Protein AF-A0A940RY26-F1 (afdb_monomer)

Radius of gyration: 13.9 Å; Cα contacts (8 Å, |Δi|>4): 30; chains: 1; bounding box: 34×24×30 Å

Mean predicted aligned error: 9.5 Å

Organism: NCBI:txid2798581

Foldseek 3Di:
DDDPVAPQVVLVVVLVDPCVPDDPVVVVVSSPDDPVRSVVVSVVVVVVVVPDPDPPDPPDDDDDDDD

Secondary structure (DSSP, 8-state):
----S-HHHHHHHHTT--GGGS-HHHHHHHHT--HHHHHHHHHHHHHHHHH-S--------------

InterPro domains:
  IPR054632 Aroma-sacti cluster domain [NF045560] (9-58)

Structure (mmCIF, N/CA/C/O backbone):
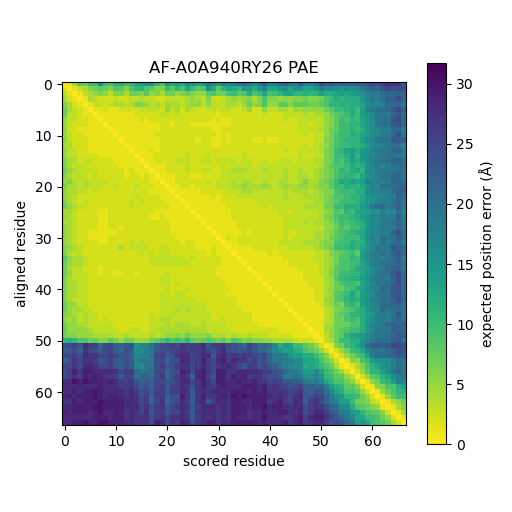data_AF-A0A940RY26-F1
#
_entry.id   AF-A0A940RY26-F1
#
loop_
_atom_site.group_PDB
_atom_site.id
_atom_site.type_symbol
_atom_site.label_atom_id
_atom_site.label_alt_id
_atom_site.label_comp_id
_atom_site.label_asym_id
_atom_site.label_entity_id
_a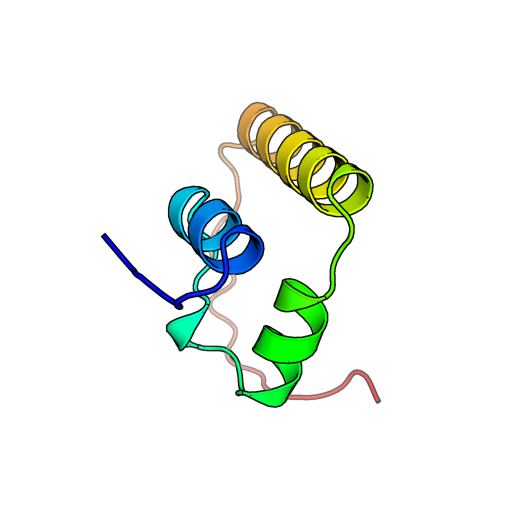tom_site.label_seq_id
_atom_site.pdbx_PDB_ins_code
_atom_site.Cartn_x
_atom_site.Cartn_y
_atom_site.Cartn_z
_atom_site.occupancy
_atom_site.B_iso_or_equiv
_atom_site.auth_seq_id
_atom_sit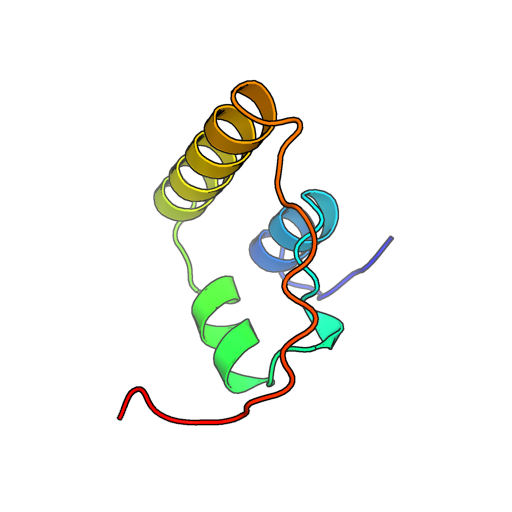e.auth_comp_id
_atom_site.auth_asym_id
_atom_site.auth_atom_id
_atom_site.pdbx_PDB_model_num
ATOM 1 N N . MET A 1 1 ? -4.986 -15.001 0.743 1.00 60.75 1 MET A N 1
ATOM 2 C CA . MET A 1 1 ? -5.627 -13.683 0.590 1.00 60.75 1 MET A CA 1
ATOM 3 C C . MET A 1 1 ? -5.496 -13.034 1.948 1.00 60.75 1 MET A C 1
ATOM 5 O O . MET A 1 1 ? -6.023 -13.607 2.892 1.00 60.75 1 MET A O 1
ATOM 9 N N . HIS A 1 2 ? -4.653 -12.010 2.085 1.00 73.62 2 HIS A N 1
ATOM 10 C CA . HIS A 1 2 ? -4.563 -11.300 3.358 1.00 73.62 2 HIS A CA 1
ATOM 11 C C . HIS A 1 2 ? -5.838 -10.477 3.526 1.00 73.62 2 HIS A C 1
ATOM 13 O O . HIS A 1 2 ? -6.249 -9.812 2.580 1.00 73.62 2 HIS A O 1
ATOM 19 N N . ASP A 1 3 ? -6.463 -10.611 4.689 1.00 84.06 3 ASP A N 1
ATOM 20 C CA . ASP A 1 3 ? -7.643 -9.860 5.099 1.00 84.06 3 ASP A CA 1
ATOM 21 C C . ASP A 1 3 ? -7.242 -9.098 6.362 1.00 84.06 3 ASP A C 1
ATOM 23 O O . ASP A 1 3 ? -6.958 -9.697 7.404 1.00 84.06 3 ASP A O 1
ATOM 27 N N . PHE A 1 4 ? -7.104 -7.784 6.222 1.00 85.38 4 PHE A N 1
ATOM 28 C CA . PHE A 1 4 ? -6.736 -6.863 7.292 1.00 85.38 4 PHE A CA 1
ATOM 29 C C . PHE A 1 4 ? -7.966 -6.185 7.908 1.00 85.38 4 PHE A C 1
ATOM 31 O O . PHE A 1 4 ? -7.813 -5.331 8.783 1.00 85.38 4 PHE A O 1
ATOM 38 N N . GLY A 1 5 ? -9.181 -6.507 7.447 1.00 89.75 5 GLY A N 1
ATOM 39 C CA . GLY A 1 5 ? -10.412 -5.814 7.834 1.00 89.75 5 GLY A CA 1
ATOM 40 C C . GLY A 1 5 ? -10.453 -4.329 7.441 1.00 89.75 5 GLY A C 1
ATOM 41 O O . GLY A 1 5 ? -11.349 -3.607 7.879 1.00 89.75 5 GLY A O 1
ATOM 42 N N . ASN A 1 6 ? -9.494 -3.862 6.632 1.00 93.44 6 ASN A N 1
ATOM 43 C CA . ASN A 1 6 ? -9.431 -2.508 6.097 1.00 93.44 6 ASN A CA 1
ATOM 44 C C . ASN A 1 6 ? -9.226 -2.590 4.572 1.00 93.44 6 ASN A C 1
ATOM 46 O O . ASN A 1 6 ? -8.183 -3.079 4.127 1.00 93.44 6 ASN A O 1
ATOM 50 N N . PRO A 1 7 ? -10.161 -2.051 3.767 1.00 93.00 7 PRO A N 1
ATOM 51 C CA . PRO A 1 7 ? -10.126 -2.190 2.313 1.00 93.00 7 PRO A CA 1
ATOM 52 C C . PRO A 1 7 ? -8.904 -1.527 1.660 1.00 93.00 7 PRO A C 1
ATOM 54 O O . PRO A 1 7 ? -8.476 -1.955 0.587 1.00 93.00 7 PRO A O 1
ATOM 57 N N . VAL A 1 8 ? -8.324 -0.497 2.284 1.00 95.56 8 VAL A N 1
ATOM 58 C CA . VAL A 1 8 ? -7.078 0.127 1.818 1.00 95.56 8 VAL A CA 1
ATOM 59 C C . VAL A 1 8 ? -5.911 -0.837 1.998 1.00 95.56 8 VAL A C 1
ATOM 61 O O . VAL A 1 8 ? -5.176 -1.099 1.046 1.00 95.56 8 VAL A O 1
ATOM 64 N N . LEU A 1 9 ? -5.773 -1.421 3.189 1.00 95.56 9 LEU A N 1
ATOM 65 C CA . LEU A 1 9 ? -4.704 -2.377 3.483 1.00 95.56 9 LEU A CA 1
ATOM 66 C C . LEU A 1 9 ? -4.821 -3.636 2.620 1.00 95.56 9 LEU A C 1
ATOM 68 O O . LEU A 1 9 ? -3.818 -4.100 2.082 1.00 95.56 9 LEU A O 1
ATOM 72 N N . ASP A 1 10 ? -6.035 -4.131 2.388 1.00 94.88 10 ASP A N 1
ATOM 73 C CA . ASP A 1 10 ? -6.260 -5.284 1.513 1.00 94.88 10 ASP A CA 1
ATOM 74 C C . ASP A 1 10 ? -5.823 -4.997 0.068 1.00 94.88 10 ASP A C 1
ATOM 76 O O . ASP A 1 10 ? -5.164 -5.828 -0.564 1.00 94.88 10 ASP A O 1
ATOM 80 N N . ARG A 1 11 ? -6.117 -3.796 -0.456 1.00 94.50 11 ARG A N 1
ATOM 81 C CA . ARG A 1 11 ? -5.665 -3.368 -1.794 1.00 94.50 11 ARG A CA 1
ATOM 82 C C . ARG A 1 11 ? -4.147 -3.249 -1.875 1.00 94.50 11 ARG A C 1
ATOM 84 O O . ARG A 1 11 ? -3.559 -3.700 -2.857 1.00 94.50 11 ARG A O 1
ATOM 91 N N . LEU A 1 12 ? -3.509 -2.666 -0.862 1.00 93.81 12 LEU A N 1
ATOM 92 C CA . LEU A 1 12 ? -2.051 -2.535 -0.810 1.00 93.81 12 LEU A CA 1
ATOM 93 C C . LEU A 1 12 ? -1.367 -3.909 -0.714 1.00 93.81 12 LEU A C 1
ATOM 95 O O . LEU A 1 12 ? -0.395 -4.165 -1.424 1.00 93.81 12 LEU A O 1
ATOM 99 N N . ALA A 1 13 ? -1.904 -4.826 0.090 1.00 93.88 13 ALA A N 1
ATOM 100 C CA . ALA A 1 13 ? -1.400 -6.193 0.184 1.00 93.88 13 ALA A CA 1
ATOM 101 C C . ALA A 1 13 ? -1.583 -6.975 -1.122 1.00 93.88 13 ALA A C 1
ATOM 103 O O . ALA A 1 13 ? -0.675 -7.690 -1.547 1.00 93.88 13 ALA A O 1
ATOM 104 N N . ALA A 1 14 ? -2.725 -6.813 -1.798 1.00 93.00 14 ALA A N 1
ATOM 105 C CA . ALA A 1 14 ? -2.964 -7.408 -3.113 1.00 93.00 14 ALA A CA 1
ATOM 106 C C . ALA A 1 14 ? -1.997 -6.871 -4.183 1.00 93.00 14 ALA A C 1
ATOM 108 O O . ALA A 1 14 ? -1.639 -7.600 -5.106 1.00 93.00 14 ALA A O 1
ATOM 109 N N . ALA A 1 15 ? -1.527 -5.630 -4.032 1.00 91.12 15 ALA A N 1
ATOM 110 C CA . ALA A 1 15 ? -0.484 -5.039 -4.866 1.00 91.12 15 ALA A CA 1
ATOM 111 C C . ALA A 1 15 ? 0.942 -5.505 -4.505 1.00 91.12 15 ALA A C 1
ATOM 113 O O . ALA A 1 15 ? 1.907 -5.049 -5.116 1.00 91.12 15 ALA A O 1
ATOM 114 N N . GLY A 1 16 ? 1.096 -6.410 -3.534 1.00 90.56 16 GLY A N 1
ATOM 115 C CA . GLY A 1 16 ? 2.378 -7.011 -3.166 1.00 90.56 16 GLY A CA 1
ATOM 116 C C . GLY A 1 16 ? 3.180 -6.232 -2.123 1.00 90.56 16 GLY A C 1
ATOM 117 O O . GLY A 1 16 ? 4.357 -6.534 -1.932 1.00 90.56 16 GLY A O 1
ATOM 118 N N . LEU A 1 17 ? 2.587 -5.247 -1.437 1.00 89.50 17 LEU A N 1
ATOM 119 C CA . LEU A 1 17 ? 3.256 -4.585 -0.314 1.00 89.50 17 LEU A CA 1
ATOM 120 C C . LEU A 1 17 ? 3.298 -5.537 0.903 1.00 89.50 17 LEU A C 1
ATOM 122 O O . LEU A 1 17 ? 2.255 -6.073 1.286 1.00 89.50 17 LEU A O 1
ATOM 126 N N . PRO A 1 18 ? 4.463 -5.741 1.552 1.00 89.81 18 PRO A N 1
ATOM 127 C CA . PRO A 1 18 ? 4.610 -6.675 2.669 1.00 89.81 18 PRO A CA 1
ATOM 128 C C . PRO A 1 18 ? 4.108 -6.063 3.986 1.00 89.81 18 PRO A C 1
ATOM 130 O O . PRO A 1 18 ? 4.890 -5.743 4.883 1.00 89.81 18 PRO A O 1
ATOM 133 N N . LEU A 1 19 ? 2.790 -5.890 4.113 1.00 93.12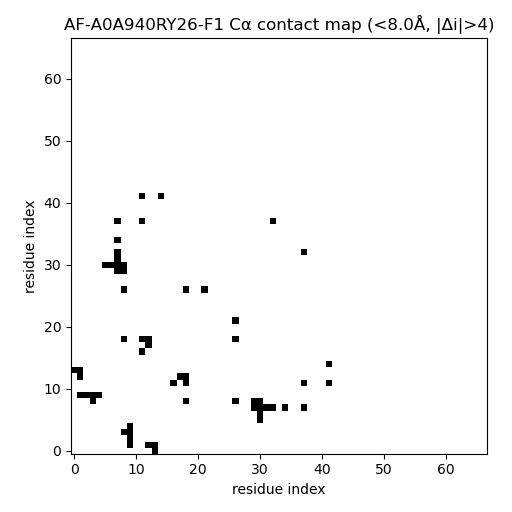 19 LEU A N 1
ATOM 134 C CA . LEU A 1 19 ? 2.176 -5.239 5.277 1.00 93.12 19 LEU A CA 1
ATOM 135 C C . LEU A 1 19 ? 2.450 -5.976 6.598 1.00 93.12 19 LEU A C 1
ATOM 137 O O . LEU A 1 19 ? 2.511 -5.343 7.653 1.00 93.12 19 LEU A O 1
ATOM 141 N N . ASP A 1 20 ? 2.692 -7.287 6.559 1.00 90.31 20 ASP A N 1
ATOM 142 C CA . ASP A 1 20 ? 3.012 -8.095 7.743 1.00 90.31 20 ASP A CA 1
ATOM 143 C C . ASP A 1 20 ? 4.335 -7.699 8.411 1.00 90.31 20 ASP A C 1
ATOM 145 O O . ASP A 1 20 ? 4.489 -7.875 9.619 1.00 90.31 20 ASP A O 1
ATOM 149 N N . ALA A 1 21 ? 5.267 -7.108 7.656 1.00 91.94 21 ALA A N 1
ATOM 150 C CA . ALA A 1 21 ? 6.543 -6.621 8.180 1.00 91.94 21 ALA A CA 1
ATOM 151 C C . ALA A 1 21 ? 6.439 -5.244 8.864 1.00 91.94 21 ALA A C 1
ATOM 153 O O . ALA A 1 21 ? 7.393 -4.806 9.505 1.00 91.94 21 ALA A O 1
ATOM 154 N N . LEU A 1 22 ? 5.302 -4.557 8.720 1.00 93.06 22 LEU A N 1
ATOM 155 C CA . LEU A 1 22 ? 5.067 -3.231 9.289 1.00 93.06 22 LEU A CA 1
ATOM 156 C C . LEU A 1 22 ? 4.529 -3.317 10.720 1.00 93.06 22 LEU A C 1
ATOM 158 O O . LEU A 1 22 ? 3.830 -4.269 11.075 1.00 93.06 22 LEU A O 1
ATOM 162 N N . SER A 1 23 ? 4.808 -2.297 11.533 1.00 94.50 23 SER A N 1
ATOM 163 C CA . SER A 1 23 ? 4.187 -2.152 12.853 1.00 94.50 23 SER A CA 1
ATOM 164 C C . SER A 1 23 ? 2.693 -1.821 12.736 1.00 94.50 23 SER A C 1
ATOM 166 O O . SER A 1 23 ? 2.203 -1.432 11.672 1.00 94.50 23 SER A O 1
ATOM 168 N N . ALA A 1 24 ? 1.949 -1.955 13.837 1.00 93.62 24 ALA A N 1
ATOM 169 C CA . ALA A 1 24 ? 0.529 -1.609 13.857 1.00 93.62 24 ALA A CA 1
ATOM 170 C C . ALA A 1 24 ? 0.298 -0.123 13.528 1.00 93.62 24 ALA A C 1
ATOM 172 O O . ALA A 1 24 ? -0.599 0.200 12.759 1.00 93.62 24 ALA A O 1
ATOM 173 N N . GLU A 1 25 ? 1.155 0.762 14.035 1.00 94.88 25 GLU A N 1
ATOM 174 C CA . GLU A 1 25 ? 1.096 2.207 13.799 1.00 94.88 25 GLU A CA 1
ATOM 175 C C . GLU A 1 25 ? 1.349 2.546 12.327 1.00 94.88 25 GLU A C 1
ATOM 177 O O . GLU A 1 25 ? 0.677 3.393 11.749 1.00 94.88 25 GLU A O 1
ATOM 182 N N . GLN A 1 26 ? 2.289 1.851 11.683 1.00 96.31 26 GLN A N 1
ATOM 183 C CA . GLN A 1 26 ? 2.552 2.028 10.254 1.00 96.31 26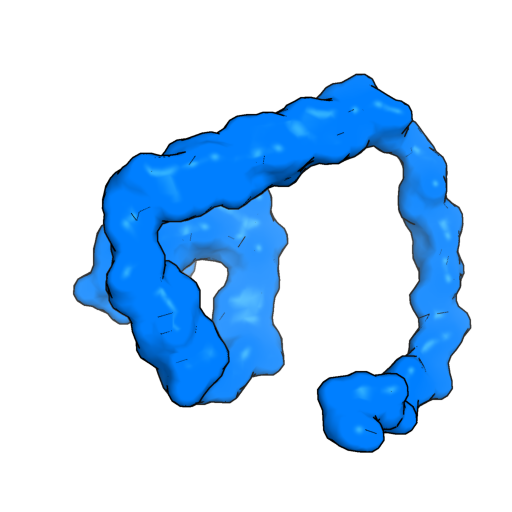 GLN A CA 1
ATOM 184 C C . GLN A 1 26 ? 1.371 1.556 9.398 1.00 96.31 26 GLN A C 1
ATO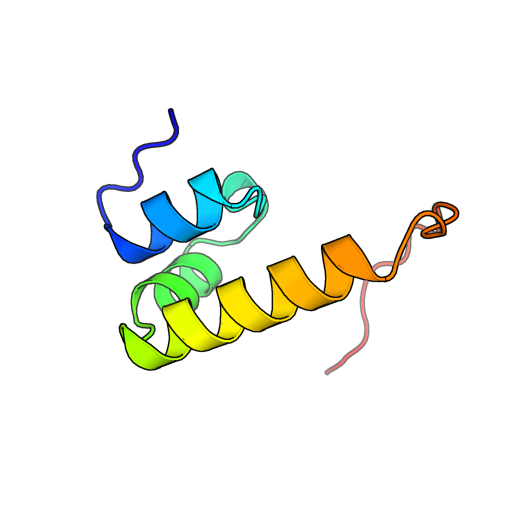M 186 O O . GLN A 1 26 ? 1.030 2.202 8.407 1.00 96.31 26 GLN A O 1
ATOM 191 N N . ARG A 1 27 ? 0.723 0.448 9.782 1.00 95.75 27 ARG A N 1
ATOM 192 C CA . ARG A 1 27 ? -0.502 -0.019 9.117 1.00 95.75 27 ARG A CA 1
ATOM 193 C C . ARG A 1 27 ? -1.662 0.946 9.323 1.00 95.75 27 ARG A C 1
ATOM 195 O O . ARG A 1 27 ? -2.445 1.113 8.401 1.00 95.75 27 ARG A O 1
ATOM 202 N N . ASP A 1 28 ? -1.758 1.599 10.476 1.00 96.00 28 ASP A N 1
ATOM 203 C CA . ASP A 1 28 ? -2.793 2.605 10.730 1.00 96.00 28 ASP A CA 1
ATOM 204 C C . ASP A 1 28 ? -2.627 3.823 9.808 1.00 96.00 28 ASP A C 1
ATOM 206 O O . ASP A 1 28 ? -3.574 4.235 9.141 1.00 96.00 28 ASP A O 1
ATOM 210 N N . VAL A 1 29 ? -1.389 4.312 9.648 1.00 96.00 29 VAL A N 1
ATOM 211 C CA . VAL A 1 29 ? -1.069 5.384 8.688 1.00 96.00 29 VAL A CA 1
ATOM 212 C C . VAL A 1 29 ? -1.496 4.995 7.273 1.00 96.00 29 VAL A C 1
ATOM 214 O O . VAL A 1 29 ? -2.234 5.740 6.631 1.00 96.00 29 VAL A O 1
ATOM 217 N N . LEU A 1 30 ? -1.093 3.813 6.797 1.00 95.19 30 LEU A N 1
ATOM 218 C CA . LEU A 1 30 ? -1.477 3.338 5.464 1.00 95.19 30 LEU A CA 1
ATOM 219 C C . LEU A 1 30 ? -2.990 3.115 5.335 1.00 95.19 30 LEU A C 1
ATOM 221 O O . LEU A 1 30 ? -3.568 3.409 4.296 1.00 95.19 30 LEU A O 1
ATOM 225 N N . GLY A 1 31 ? -3.642 2.621 6.385 1.00 95.88 31 GLY A N 1
ATOM 226 C CA . GLY A 1 31 ? -5.078 2.359 6.416 1.00 95.88 31 GLY A CA 1
ATOM 227 C C . GLY A 1 31 ? -5.937 3.623 6.463 1.00 95.88 31 GLY A C 1
ATOM 228 O O . GLY A 1 31 ? -7.133 3.536 6.185 1.00 95.88 31 GLY A O 1
ATOM 229 N N . SER A 1 32 ? -5.338 4.769 6.797 1.00 96.81 32 SER A N 1
ATOM 230 C CA . SER A 1 32 ? -5.978 6.090 6.815 1.00 96.81 32 SER A CA 1
ATOM 231 C C . SER A 1 32 ? -5.867 6.858 5.493 1.00 96.81 32 SER A C 1
ATOM 233 O O . SER A 1 32 ? -6.455 7.933 5.373 1.00 96.81 32 SER A O 1
ATOM 235 N N . MET A 1 33 ? -5.137 6.316 4.509 1.00 96.38 33 MET A N 1
ATOM 236 C CA . MET A 1 33 ? -4.975 6.946 3.199 1.00 96.38 33 MET A CA 1
ATOM 237 C C . MET A 1 33 ? -6.319 7.119 2.489 1.00 96.38 33 MET A C 1
ATOM 239 O O . MET A 1 33 ? -7.179 6.231 2.512 1.00 96.38 33 MET A O 1
ATOM 243 N N . SER A 1 34 ? -6.474 8.248 1.803 1.00 96.31 34 SER A N 1
ATOM 244 C CA . SER A 1 34 ? -7.626 8.494 0.943 1.00 96.31 34 SER A CA 1
ATOM 245 C C . SER A 1 34 ? -7.604 7.582 -0.286 1.00 96.31 34 SER A C 1
ATOM 247 O O . SER A 1 34 ? -6.575 7.014 -0.668 1.00 96.31 34 SER A O 1
ATOM 249 N N . GLU A 1 35 ? -8.749 7.451 -0.957 1.00 94.62 35 GLU A N 1
ATOM 250 C CA . GLU A 1 35 ? -8.821 6.662 -2.186 1.00 94.62 35 GLU A CA 1
ATOM 251 C C . GLU A 1 35 ? -7.899 7.226 -3.280 1.00 94.62 35 GLU A C 1
ATOM 253 O O . GLU A 1 35 ? -7.231 6.463 -3.982 1.00 94.62 35 GLU A O 1
ATOM 258 N N . GLU A 1 36 ? -7.806 8.551 -3.393 1.00 96.44 36 GLU A N 1
ATOM 259 C CA . GLU A 1 36 ? -6.927 9.233 -4.344 1.00 96.44 36 GLU A CA 1
ATOM 260 C C . GLU A 1 36 ? -5.450 8.939 -4.068 1.00 96.44 36 GLU A C 1
ATOM 262 O O . GLU A 1 36 ? -4.687 8.687 -5.004 1.00 96.44 36 GLU A O 1
ATOM 267 N N . GLU A 1 37 ? -5.045 8.926 -2.797 1.00 97.19 37 GLU A N 1
ATOM 268 C CA . GLU A 1 37 ? -3.675 8.605 -2.389 1.00 97.19 37 GLU A CA 1
ATOM 269 C C . GLU A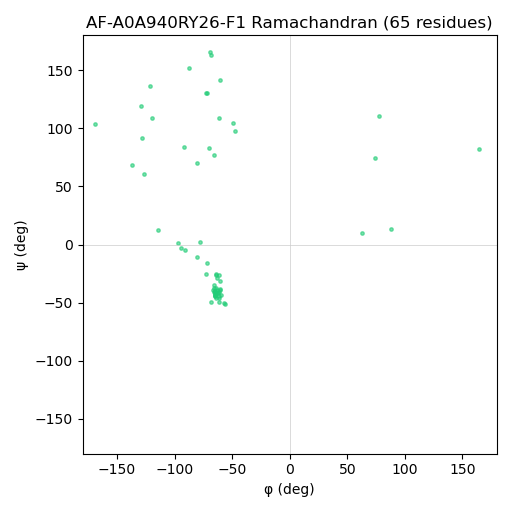 1 37 ? -3.321 7.150 -2.714 1.00 97.19 37 GLU A C 1
ATOM 271 O O . GLU A 1 37 ? -2.236 6.875 -3.232 1.00 97.19 37 GLU A O 1
ATOM 276 N N . VAL A 1 38 ? -4.249 6.215 -2.480 1.00 96.19 38 VAL A N 1
ATOM 277 C CA . VAL A 1 38 ? -4.071 4.797 -2.829 1.00 96.19 38 VAL A CA 1
ATOM 278 C C . VAL A 1 38 ? -3.943 4.624 -4.340 1.00 96.19 38 VAL A C 1
ATOM 280 O O . VAL A 1 38 ? -3.040 3.930 -4.808 1.00 96.19 38 VAL A O 1
ATOM 283 N N . VAL A 1 39 ? -4.814 5.266 -5.123 1.00 95.62 39 VAL A N 1
ATOM 284 C CA . VAL A 1 39 ? -4.762 5.212 -6.592 1.00 95.62 39 VAL A CA 1
ATOM 285 C C . VAL A 1 39 ? -3.447 5.787 -7.112 1.00 95.62 39 VAL A C 1
ATOM 287 O O . VAL A 1 39 ? -2.817 5.176 -7.977 1.00 95.62 39 VAL A O 1
ATOM 290 N N . LEU A 1 40 ? -3.004 6.924 -6.571 1.00 96.50 40 LEU A N 1
ATOM 291 C CA . LEU A 1 40 ? -1.735 7.537 -6.945 1.00 96.50 40 LEU A CA 1
ATOM 292 C C . LEU A 1 40 ? -0.555 6.610 -6.634 1.00 96.50 40 LEU A C 1
ATOM 294 O O . LEU A 1 40 ? 0.276 6.375 -7.511 1.00 96.50 40 LEU A O 1
ATOM 298 N N . LEU A 1 41 ? -0.492 6.059 -5.419 1.00 94.50 41 LEU A N 1
ATOM 299 C CA . LEU A 1 41 ? 0.597 5.179 -4.994 1.00 94.50 41 LEU A CA 1
ATOM 300 C C . LEU A 1 41 ? 0.675 3.914 -5.859 1.00 94.50 41 LEU A C 1
ATOM 302 O O . LEU A 1 41 ? 1.754 3.554 -6.330 1.00 94.50 41 LEU A O 1
ATOM 306 N N . LEU A 1 42 ? -0.464 3.266 -6.118 1.00 94.12 42 LEU A N 1
ATOM 307 C CA . LEU A 1 42 ? -0.523 2.083 -6.978 1.00 94.12 42 LEU A CA 1
ATOM 308 C C . LEU A 1 42 ? -0.176 2.412 -8.434 1.00 94.12 42 LEU A C 1
ATOM 310 O O . LEU A 1 42 ? 0.511 1.632 -9.090 1.00 94.12 42 LEU A O 1
ATOM 314 N N . GLY A 1 43 ? -0.593 3.579 -8.929 1.00 94.44 43 GLY A N 1
ATOM 315 C CA . GLY A 1 43 ? -0.226 4.053 -10.262 1.00 94.44 43 GLY A CA 1
ATOM 316 C C . GLY A 1 43 ? 1.274 4.315 -10.399 1.00 94.44 43 GLY A C 1
ATOM 317 O O . GLY A 1 43 ? 1.873 3.962 -11.413 1.00 94.44 43 GLY A O 1
ATOM 318 N N . LEU A 1 44 ? 1.906 4.892 -9.374 1.00 93.00 44 LEU A N 1
ATOM 319 C CA . LEU A 1 44 ? 3.360 5.049 -9.332 1.00 93.00 44 LEU A CA 1
ATOM 320 C C . LEU A 1 44 ? 4.066 3.695 -9.277 1.00 93.00 44 LEU A C 1
ATOM 322 O O . LEU A 1 44 ? 5.015 3.498 -10.030 1.00 93.00 44 LEU A O 1
ATOM 326 N N . LYS A 1 45 ? 3.585 2.754 -8.454 1.00 90.00 45 LYS A N 1
ATOM 327 C CA . LYS A 1 45 ? 4.125 1.391 -8.404 1.00 90.00 45 LYS A CA 1
ATOM 328 C C . LYS A 1 45 ? 4.072 0.709 -9.772 1.00 90.00 45 LYS A C 1
ATOM 330 O O . LYS A 1 45 ? 5.095 0.214 -10.218 1.00 90.00 45 LYS A O 1
ATOM 335 N N . ALA A 1 46 ? 2.925 0.727 -10.449 1.00 90.06 46 ALA A N 1
ATOM 336 C CA . ALA A 1 46 ? 2.785 0.111 -11.769 1.00 90.06 46 ALA A CA 1
ATOM 337 C C . ALA A 1 46 ? 3.756 0.724 -12.788 1.00 90.06 46 ALA A C 1
ATOM 339 O O . ALA A 1 46 ? 4.430 0.004 -13.514 1.00 90.06 46 ALA A O 1
ATOM 340 N N . ARG A 1 47 ? 3.892 2.056 -12.783 1.00 91.94 47 ARG A N 1
ATOM 341 C CA . ARG A 1 47 ? 4.861 2.747 -13.639 1.00 91.94 47 ARG A CA 1
ATOM 342 C C . ARG A 1 47 ? 6.292 2.337 -13.322 1.00 91.94 47 ARG A C 1
ATOM 344 O O . ARG A 1 47 ? 7.052 2.175 -14.257 1.00 91.94 47 ARG A O 1
ATOM 351 N N . LEU A 1 48 ? 6.659 2.190 -12.048 1.00 87.75 48 LEU A N 1
ATOM 352 C CA . LEU A 1 48 ? 7.989 1.719 -11.647 1.00 87.75 48 LEU A CA 1
ATOM 353 C C . LEU A 1 48 ? 8.231 0.269 -12.089 1.00 87.75 48 LEU A C 1
ATOM 355 O O . LEU A 1 48 ? 9.274 -0.014 -12.669 1.00 87.75 48 LEU A O 1
ATOM 359 N N . ASP A 1 49 ? 7.242 -0.608 -11.898 1.00 85.06 49 ASP A N 1
ATOM 360 C CA . ASP A 1 49 ? 7.289 -2.006 -12.340 1.00 85.06 49 ASP A CA 1
ATOM 361 C C . ASP A 1 49 ? 7.445 -2.114 -13.878 1.00 85.06 49 ASP A C 1
ATOM 363 O O . ASP A 1 49 ? 8.080 -3.042 -14.372 1.00 85.06 49 ASP A O 1
ATOM 367 N N . GLU A 1 50 ? 6.901 -1.163 -14.649 1.00 87.62 50 GLU A N 1
ATOM 368 C CA . GLU A 1 50 ? 7.045 -1.095 -16.114 1.00 87.62 50 GLU A CA 1
ATOM 369 C C . GLU A 1 50 ? 8.448 -0.671 -16.582 1.00 87.62 50 GLU A C 1
ATOM 371 O O . GLU A 1 50 ? 8.836 -1.011 -17.703 1.00 87.62 50 GLU A O 1
ATOM 376 N N . VAL A 1 51 ? 9.210 0.073 -15.766 1.00 83.12 51 VAL A N 1
ATOM 377 C CA . VAL A 1 51 ? 10.552 0.565 -16.141 1.00 83.12 51 VAL A CA 1
ATOM 378 C C . VAL A 1 51 ? 11.709 -0.333 -15.688 1.00 83.12 51 VAL A C 1
ATOM 380 O O . VAL A 1 51 ? 12.842 -0.033 -16.063 1.00 83.12 51 VAL A O 1
ATOM 383 N N . GLU A 1 52 ? 11.483 -1.434 -14.956 1.00 62.88 52 GLU A N 1
ATOM 384 C CA . GLU A 1 52 ? 12.586 -2.251 -14.413 1.00 62.88 52 GLU A CA 1
ATOM 385 C C . GLU A 1 52 ? 12.626 -3.726 -14.847 1.00 62.88 52 GLU A C 1
ATOM 387 O O . GLU A 1 52 ? 11.656 -4.473 -14.725 1.00 62.88 52 GLU A O 1
ATOM 392 N N . PRO A 1 53 ? 13.845 -4.190 -15.189 1.00 56.47 53 PRO A N 1
ATOM 393 C CA . PRO A 1 53 ? 14.351 -5.480 -14.739 1.00 56.47 53 PRO A CA 1
ATOM 394 C C . PRO A 1 53 ? 15.575 -5.383 -13.796 1.00 56.47 53 PRO A C 1
ATOM 396 O O . PRO A 1 53 ? 16.201 -6.409 -13.543 1.00 56.47 53 PRO A O 1
ATOM 399 N N . GLU A 1 54 ? 15.947 -4.217 -13.246 1.00 52.16 54 GLU A N 1
ATOM 400 C CA . GLU A 1 54 ? 17.227 -4.052 -12.520 1.00 52.16 54 GLU A CA 1
ATOM 401 C C . GLU A 1 54 ? 17.116 -3.470 -11.094 1.00 52.16 54 GLU A C 1
ATOM 403 O O . GLU A 1 54 ? 17.787 -2.499 -10.763 1.00 52.16 54 GLU A O 1
ATOM 408 N N . VAL A 1 55 ? 16.403 -4.137 -10.175 1.00 56.28 55 VAL A N 1
ATOM 409 C CA . VAL A 1 55 ? 16.849 -4.122 -8.764 1.00 56.28 55 VAL A CA 1
ATOM 410 C C . VAL A 1 55 ? 17.748 -5.326 -8.553 1.00 56.28 55 VAL A C 1
ATOM 412 O O . VAL A 1 55 ? 17.341 -6.399 -8.103 1.00 56.28 55 VAL A O 1
ATOM 415 N N . GLN A 1 56 ? 19.017 -5.141 -8.900 1.00 52.06 56 GLN A N 1
ATOM 416 C CA . GLN A 1 56 ? 20.090 -5.995 -8.424 1.00 52.06 56 GLN A CA 1
ATOM 417 C C . GLN A 1 56 ? 20.107 -5.855 -6.900 1.00 52.06 56 GLN A C 1
ATOM 419 O O . GLN A 1 56 ? 20.405 -4.786 -6.370 1.00 52.06 56 GLN A O 1
ATOM 424 N N . ALA A 1 57 ? 19.682 -6.910 -6.204 1.00 52.03 57 ALA A N 1
ATOM 425 C CA . ALA A 1 57 ? 19.497 -6.913 -4.763 1.00 52.03 57 ALA A CA 1
ATOM 426 C C . ALA A 1 57 ? 20.736 -6.357 -4.045 1.00 52.03 57 ALA A C 1
ATOM 428 O O . ALA A 1 57 ? 21.743 -7.050 -3.874 1.00 52.03 57 ALA A O 1
ATOM 429 N N . HIS A 1 58 ? 20.640 -5.122 -3.551 1.00 54.81 58 HIS A N 1
ATOM 430 C CA . HIS A 1 58 ? 21.480 -4.682 -2.453 1.00 54.81 58 HIS A CA 1
ATOM 431 C C . HIS A 1 58 ? 21.012 -5.426 -1.206 1.00 54.81 58 HIS A C 1
ATOM 433 O O . HIS A 1 58 ? 20.249 -4.932 -0.380 1.00 54.81 58 HIS A O 1
ATOM 439 N N . THR A 1 59 ? 21.508 -6.651 -1.074 1.00 48.47 59 THR A N 1
ATOM 440 C CA . THR A 1 59 ? 21.631 -7.331 0.209 1.00 48.47 59 THR A CA 1
ATOM 441 C C . THR A 1 59 ? 22.665 -6.545 1.017 1.00 48.47 59 THR A C 1
ATOM 443 O O . THR A 1 59 ? 23.832 -6.913 1.082 1.00 48.47 59 THR A O 1
ATOM 446 N N . SER A 1 60 ? 22.268 -5.403 1.575 1.00 43.34 60 SER A N 1
ATOM 447 C CA . SER A 1 60 ? 23.049 -4.719 2.599 1.00 43.34 60 SER A CA 1
ATOM 448 C C . SER A 1 60 ? 22.14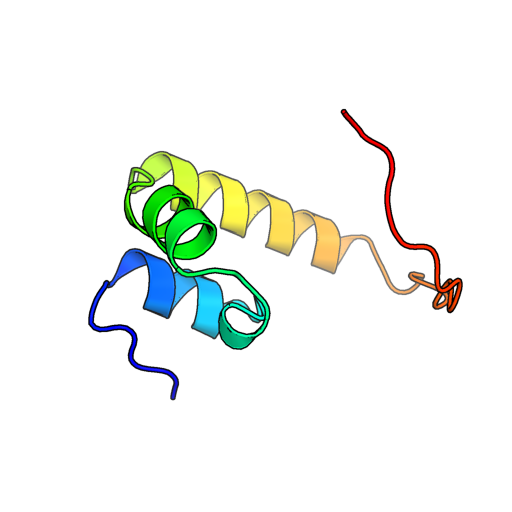0 -4.430 3.779 1.00 43.34 60 SER A C 1
ATOM 450 O O . SER A 1 60 ? 21.423 -3.437 3.854 1.00 43.34 60 SER A O 1
ATOM 452 N N . LEU A 1 61 ? 22.155 -5.402 4.680 1.00 52.50 61 LEU A N 1
ATOM 453 C CA . LEU A 1 61 ? 21.765 -5.298 6.071 1.00 52.50 61 LEU A CA 1
ATOM 454 C C . LEU A 1 61 ? 22.413 -4.056 6.719 1.00 52.50 61 LEU A C 1
ATOM 456 O O . LEU A 1 61 ? 23.565 -4.110 7.133 1.00 52.50 61 LEU A O 1
ATOM 460 N N . ALA A 1 62 ? 21.663 -2.958 6.802 1.00 48.94 62 ALA A N 1
ATOM 461 C CA . ALA A 1 62 ? 21.753 -1.887 7.803 1.00 48.94 62 ALA A CA 1
ATOM 462 C C . ALA A 1 62 ? 20.497 -1.012 7.597 1.00 48.94 62 ALA A C 1
ATOM 464 O O . ALA A 1 62 ? 20.374 -0.328 6.594 1.00 48.94 62 ALA A O 1
ATOM 465 N N . GLY A 1 63 ? 19.445 -1.071 8.412 1.00 45.38 63 GLY A N 1
ATOM 466 C CA . GLY A 1 63 ? 19.512 -1.011 9.864 1.00 45.38 63 GLY A CA 1
ATOM 467 C C . GLY A 1 63 ? 19.819 0.420 10.303 1.00 45.38 63 GLY A C 1
ATOM 468 O O . GLY A 1 63 ? 20.938 0.686 10.708 1.00 45.38 63 GLY A O 1
ATOM 469 N N . GLY A 1 64 ? 18.819 1.306 10.220 1.00 46.16 64 GLY A N 1
ATOM 470 C CA . GLY A 1 64 ? 18.755 2.571 10.961 1.00 46.16 64 GLY A CA 1
ATOM 471 C C . GLY A 1 64 ? 19.616 3.726 10.441 1.00 46.16 64 GLY A C 1
ATOM 472 O O . GLY A 1 64 ? 20.827 3.705 10.597 1.00 46.16 64 GLY A O 1
ATOM 473 N N . ALA A 1 65 ? 18.965 4.762 9.902 1.00 53.22 65 ALA A N 1
ATOM 474 C CA . ALA A 1 65 ? 19.242 6.183 10.177 1.00 53.22 65 ALA A CA 1
ATOM 475 C C . ALA A 1 65 ? 18.578 7.071 9.111 1.00 53.22 65 ALA A C 1
ATOM 477 O O . ALA A 1 65 ? 19.225 7.509 8.167 1.00 53.22 65 ALA A O 1
ATOM 478 N N . LEU A 1 66 ? 17.286 7.351 9.284 1.00 47.53 66 LEU A N 1
ATOM 479 C CA . LEU A 1 66 ? 16.684 8.621 8.868 1.00 47.53 66 LEU A CA 1
ATOM 480 C C . LEU A 1 66 ? 15.740 9.071 9.995 1.00 47.53 66 LEU A C 1
ATOM 482 O O . LEU A 1 66 ? 14.520 9.014 9.872 1.00 47.53 66 LEU A O 1
ATOM 486 N N . PHE A 1 67 ? 16.359 9.433 11.121 1.00 53.03 67 PHE A N 1
ATOM 487 C CA . PHE A 1 67 ? 15.889 10.450 12.060 1.00 53.03 67 PHE A CA 1
ATOM 488 C C . PHE A 1 67 ? 17.008 11.483 12.178 1.00 53.03 67 PHE A C 1
ATOM 490 O O . PHE A 1 67 ? 18.181 11.041 12.227 1.00 53.03 67 PHE A O 1
#

pLDDT: mean 82.26, std 18.17, range [43.34, 97.19]

Sequence (67 aa):
MHDFGNPVLDRLAAAGLPLDALSAEQRDVLGSMSEEEVVLLLGLKARLDEVEPEVQAHTSLAGGALF

Solvent-accessible surface area (backbone atoms only — not comparable to full-atom values): 4439 Å² total; per-residue (Å²): 131,78,78,71,92,38,75,56,45,31,52,44,43,75,72,67,48,71,64,86,81,49,54,74,69,57,49,49,57,57,51,67,55,50,72,68,56,52,53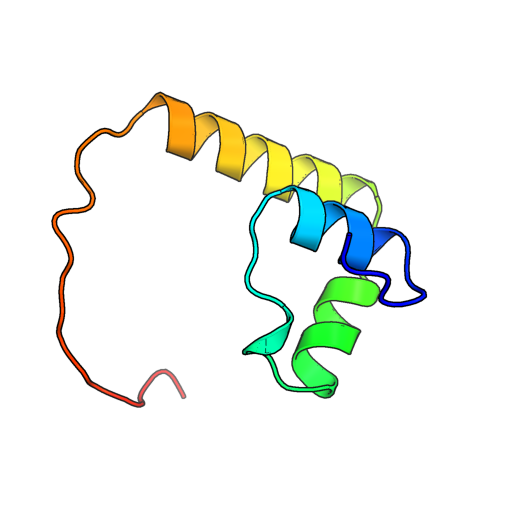,49,53,53,51,51,49,52,56,53,62,72,74,55,94,75,81,76,79,80,87,64,96,71,83,86,84,91,125